Protein AF-A0A6P6PDK5-F1 (afdb_monomer_lite)

Organism: Carassius auratus (NCBI:txid7957)

pLDDT: mean 76.53, std 17.8, range [44.41, 97.0]

Sequence (81 aa):
MGQSLQTEMWKEGNRIHIQCKVKESGDVVLSGANIDLQTDVCVSAGSPQSLGLQSDLVFSEIARRIRDGGQELVKKVNAVS

Foldseek 3Di:
DDFDKDKDWDDDPQKIAIWIAGPVPRHTPDHRDMDGHDPPPPDPPPDPPPPDDPVVVVVVVVVVCCVVVVVVVVVVVVPDD

Structure (mmCIF, N/CA/C/O backbone):
data_AF-A0A6P6PDK5-F1
#
_entry.id   AF-A0A6P6PDK5-F1
#
loop_
_atom_site.group_PDB
_atom_site.id
_atom_site.type_symbol
_atom_site.label_atom_id
_atom_site.label_alt_id
_atom_site.label_comp_id
_atom_site.label_asym_id
_atom_site.label_entity_id
_atom_site.label_seq_id
_atom_site.pdbx_PDB_ins_code
_atom_site.Cartn_x
_atom_site.Cartn_y
_atom_site.Cartn_z
_atom_site.occupancy
_atom_site.B_iso_or_equiv
_atom_site.auth_seq_id
_atom_site.auth_comp_id
_atom_site.auth_asym_id
_atom_site.auth_atom_id
_atom_site.pdbx_PDB_model_num
ATOM 1 N N . MET A 1 1 ? -7.914 16.618 22.451 1.00 63.84 1 MET A N 1
ATOM 2 C CA . MET A 1 1 ? -8.047 15.161 22.260 1.00 63.84 1 MET A CA 1
ATOM 3 C C . MET A 1 1 ? -7.549 14.845 20.869 1.00 63.84 1 MET A C 1
ATOM 5 O O . MET A 1 1 ? -8.017 15.478 19.933 1.00 63.84 1 MET A O 1
ATOM 9 N N . GLY A 1 2 ? -6.546 13.981 20.755 1.00 86.81 2 GLY A N 1
ATOM 10 C CA . GLY A 1 2 ? -6.030 13.495 19.476 1.00 86.81 2 GLY A CA 1
ATOM 11 C C . GLY A 1 2 ? -6.297 11.999 19.381 1.00 86.81 2 GLY A C 1
ATOM 12 O O . GLY A 1 2 ? -6.360 11.336 20.412 1.00 86.81 2 GLY A O 1
ATOM 13 N N . GLN A 1 3 ? -6.484 11.497 18.168 1.00 89.62 3 GLN A N 1
ATOM 14 C CA . GLN A 1 3 ? -6.559 10.066 17.894 1.00 89.62 3 GLN A CA 1
ATOM 15 C C . GLN A 1 3 ? -5.375 9.688 17.016 1.00 89.62 3 GLN A C 1
ATOM 17 O O . GLN A 1 3 ? -4.977 10.459 16.139 1.00 89.62 3 GLN A O 1
ATOM 22 N N . SER A 1 4 ? -4.810 8.512 17.255 1.00 94.81 4 SER A N 1
ATOM 23 C CA . SER A 1 4 ? -3.719 7.991 16.443 1.00 94.81 4 SER A CA 1
ATOM 24 C C . SER A 1 4 ? -4.292 7.173 15.292 1.00 94.81 4 SER A C 1
ATOM 26 O O . SER A 1 4 ? -5.069 6.245 15.504 1.00 94.81 4 SER A O 1
ATOM 28 N N . LEU A 1 5 ? -3.895 7.486 14.061 1.00 94.69 5 LEU A N 1
ATOM 29 C CA . LEU A 1 5 ? -4.274 6.686 12.900 1.00 94.69 5 LEU A CA 1
ATOM 30 C C . LEU A 1 5 ? -3.217 5.618 12.630 1.00 94.69 5 LEU A C 1
ATOM 32 O O . LEU A 1 5 ? -2.023 5.905 12.554 1.00 94.69 5 LEU A O 1
ATOM 36 N N . GLN A 1 6 ? -3.675 4.384 12.470 1.00 95.25 6 GLN A N 1
ATOM 37 C CA . GLN A 1 6 ? -2.893 3.280 11.943 1.00 95.25 6 GLN A CA 1
ATOM 38 C C . GLN A 1 6 ? -3.309 3.044 10.493 1.00 95.25 6 GLN A C 1
ATOM 40 O O . GLN A 1 6 ? -4.476 2.770 10.219 1.00 95.25 6 GLN A O 1
ATOM 45 N N . THR A 1 7 ? -2.349 3.137 9.577 1.00 96.38 7 THR A N 1
ATOM 46 C CA . THR A 1 7 ? -2.571 2.909 8.147 1.00 96.38 7 THR A CA 1
ATOM 47 C C . THR A 1 7 ? -1.998 1.559 7.747 1.00 96.38 7 THR A C 1
ATOM 49 O O . THR A 1 7 ? -0.798 1.320 7.873 1.00 96.38 7 THR A O 1
ATOM 52 N N . GLU A 1 8 ? -2.853 0.682 7.244 1.00 95.56 8 GLU A N 1
ATOM 53 C CA . GLU A 1 8 ? -2.486 -0.595 6.645 1.00 95.56 8 GLU A CA 1
ATOM 54 C C . GLU A 1 8 ? -2.451 -0.431 5.127 1.00 95.56 8 GLU A C 1
ATOM 56 O O . GLU A 1 8 ? -3.405 0.067 4.528 1.00 95.56 8 GLU A O 1
ATOM 61 N N . MET A 1 9 ? -1.340 -0.832 4.508 1.00 95.62 9 MET A N 1
ATOM 62 C CA . MET A 1 9 ? -1.127 -0.711 3.067 1.00 95.62 9 MET A CA 1
ATOM 63 C C . MET A 1 9 ? -0.679 -2.047 2.483 1.00 95.62 9 MET A C 1
ATOM 65 O O . MET A 1 9 ? 0.236 -2.685 3.001 1.00 95.62 9 MET A O 1
ATOM 69 N N . TRP A 1 10 ? -1.312 -2.444 1.387 1.00 95.25 10 TRP A N 1
ATOM 70 C CA . TRP A 1 10 ? -1.022 -3.650 0.612 1.00 95.25 10 TRP A CA 1
ATOM 71 C C . TRP A 1 10 ? -0.768 -3.209 -0.834 1.00 95.25 10 TRP A C 1
ATOM 73 O O . TRP A 1 10 ? -1.414 -2.283 -1.324 1.00 95.25 10 TRP A O 1
ATOM 83 N N . LYS A 1 11 ? 0.206 -3.815 -1.518 1.00 93.94 11 LYS A N 1
ATOM 84 C CA . LYS A 1 11 ? 0.526 -3.495 -2.917 1.00 93.94 11 LYS A CA 1
ATOM 85 C C . LYS A 1 11 ? 0.193 -4.692 -3.794 1.00 93.94 11 LYS A C 1
ATOM 87 O O . LYS A 1 11 ? 0.844 -5.722 -3.685 1.00 93.94 11 LYS A O 1
ATOM 92 N N . GLU A 1 12 ? -0.752 -4.501 -4.704 1.00 93.12 12 GLU A N 1
ATOM 93 C CA . GLU A 1 12 ? -1.193 -5.479 -5.696 1.00 93.12 12 GLU A CA 1
ATOM 94 C C . GLU A 1 12 ? -0.841 -4.947 -7.091 1.00 93.12 12 GLU A C 1
ATOM 96 O O . GLU A 1 12 ? -1.502 -4.064 -7.640 1.00 93.12 12 GLU A O 1
ATOM 101 N N . GLY A 1 13 ? 0.267 -5.430 -7.660 1.00 90.19 13 GLY A N 1
ATOM 102 C CA . GLY A 1 13 ? 0.765 -4.954 -8.953 1.00 90.19 13 GLY A CA 1
ATOM 103 C C . GLY A 1 13 ? 1.090 -3.456 -8.937 1.00 90.19 13 GLY A C 1
ATOM 104 O O . GLY A 1 13 ? 2.013 -3.023 -8.236 1.00 90.19 13 GLY A O 1
ATOM 105 N N . ASN A 1 14 ? 0.338 -2.689 -9.727 1.00 92.81 14 ASN A N 1
ATOM 106 C CA . ASN A 1 14 ? 0.450 -1.239 -9.870 1.00 92.81 14 ASN A CA 1
ATOM 107 C C . ASN A 1 14 ? -0.552 -0.477 -8.981 1.00 92.81 14 ASN A C 1
ATOM 109 O O . ASN A 1 14 ? -0.728 0.722 -9.130 1.00 92.81 14 ASN A O 1
ATOM 113 N N . ARG A 1 15 ? -1.221 -1.157 -8.046 1.00 94.06 15 ARG A N 1
ATOM 114 C CA . ARG A 1 15 ? -2.234 -0.565 -7.173 1.00 94.06 15 ARG A CA 1
ATOM 115 C C . ARG A 1 15 ? -1.852 -0.745 -5.710 1.00 94.06 15 ARG A C 1
ATOM 117 O O . ARG A 1 15 ? -1.573 -1.852 -5.257 1.00 94.06 15 ARG A O 1
ATOM 124 N N . ILE A 1 16 ? -1.823 0.357 -4.971 1.00 96.38 16 ILE A N 1
ATOM 125 C CA . ILE A 1 16 ? -1.683 0.381 -3.515 1.00 96.38 16 ILE A CA 1
ATOM 126 C C . ILE A 1 16 ? -3.068 0.543 -2.915 1.00 96.38 16 ILE A C 1
ATOM 128 O O . ILE A 1 16 ? -3.971 1.160 -3.467 1.00 96.38 16 ILE A O 1
ATOM 132 N N . HIS A 1 17 ? -3.253 -0.081 -1.782 1.00 96.25 17 HIS A N 1
ATOM 133 C CA . HIS A 1 17 ? -4.525 -0.600 -1.373 1.00 96.25 17 HIS A CA 1
ATOM 134 C C . HIS A 1 17 ? -4.500 -0.326 0.132 1.00 96.25 17 HIS A C 1
ATOM 136 O O . HIS A 1 17 ? -3.592 -0.788 0.824 1.00 96.25 17 HIS A O 1
ATOM 142 N N . ILE A 1 18 ? -5.335 0.614 0.585 1.00 96.88 18 ILE A N 1
ATOM 143 C CA . ILE A 1 18 ? -5.131 1.304 1.866 1.00 96.88 18 ILE A CA 1
ATOM 144 C C . ILE A 1 18 ? -6.363 1.189 2.764 1.00 96.88 18 ILE A C 1
ATOM 146 O O . ILE A 1 18 ? -7.506 1.309 2.317 1.00 96.88 18 ILE A O 1
ATOM 150 N N . GLN A 1 19 ? -6.118 0.988 4.053 1.00 97.00 19 GLN A N 1
ATOM 151 C CA . GLN A 1 19 ? -7.124 1.014 5.109 1.00 97.00 19 GLN A CA 1
ATOM 152 C C . GLN A 1 19 ? -6.575 1.801 6.296 1.00 97.00 19 GLN A C 1
ATOM 154 O O . GLN A 1 19 ? -5.420 1.628 6.673 1.00 97.00 19 GLN A O 1
ATOM 159 N N . CYS A 1 20 ? -7.403 2.653 6.896 1.00 95.81 20 CYS A N 1
ATOM 160 C CA . CYS A 1 20 ? -7.035 3.380 8.107 1.00 95.81 20 CYS A CA 1
ATOM 161 C C . CYS A 1 20 ? -7.923 2.944 9.264 1.00 95.81 20 CYS A C 1
ATOM 163 O O . CYS A 1 20 ? -9.143 2.828 9.110 1.00 95.81 20 CYS A O 1
ATOM 165 N N . LYS A 1 21 ? -7.306 2.770 10.430 1.00 95.88 21 LYS A N 1
ATOM 166 C CA . LYS A 1 21 ? -7.967 2.468 11.696 1.00 95.88 21 LYS A CA 1
ATOM 167 C C . LYS A 1 21 ? -7.569 3.471 12.770 1.00 95.88 21 LYS A C 1
ATOM 169 O O . LYS A 1 21 ? -6.455 3.993 12.746 1.00 95.88 21 LYS A O 1
ATOM 174 N N . VAL A 1 22 ? -8.448 3.712 13.737 1.00 95.62 22 VAL A N 1
ATOM 175 C CA . VAL A 1 22 ? -8.056 4.355 14.998 1.00 95.62 22 VAL A CA 1
ATOM 176 C C . VAL A 1 22 ? -7.242 3.341 15.788 1.00 95.62 22 VAL A C 1
ATOM 178 O O . VAL A 1 22 ? -7.746 2.268 16.102 1.00 95.62 22 VAL A O 1
ATOM 181 N N . LYS A 1 23 ? -5.996 3.659 16.127 1.00 92.81 23 LYS A N 1
ATOM 182 C CA . LYS A 1 23 ? -5.095 2.738 16.833 1.00 92.81 23 LYS A CA 1
ATOM 183 C C . LYS A 1 23 ? -5.648 2.327 18.201 1.00 92.81 23 LYS A C 1
ATOM 185 O O . LYS A 1 23 ? -5.440 1.206 18.642 1.00 92.81 23 LYS A O 1
ATOM 190 N N . GLU A 1 24 ? -6.343 3.241 18.864 1.00 92.50 24 GLU A N 1
ATOM 191 C CA . GLU A 1 24 ? -6.880 3.076 20.210 1.00 92.50 24 GLU A CA 1
ATOM 192 C C . GLU A 1 24 ? -8.155 2.215 20.240 1.00 92.50 24 GLU A C 1
ATOM 194 O O . GLU A 1 24 ? -8.319 1.420 21.159 1.00 92.50 24 GLU A O 1
ATOM 199 N N . SER A 1 25 ? -9.046 2.362 19.249 1.00 91.19 25 SER A N 1
ATOM 200 C CA . SER A 1 25 ? -10.345 1.655 19.191 1.00 91.19 25 SER A CA 1
ATOM 201 C C . SER A 1 25 ? -10.319 0.429 18.269 1.00 91.19 25 SER A C 1
ATOM 203 O O . SER A 1 25 ? -11.136 -0.475 18.391 1.00 91.19 25 SER A O 1
ATOM 205 N N . GLY A 1 26 ? -9.397 0.399 17.304 1.00 89.75 26 GLY A N 1
ATOM 206 C CA . GLY A 1 26 ? -9.402 -0.555 16.193 1.00 89.75 26 GLY A CA 1
ATOM 207 C C . GLY A 1 26 ? -10.440 -0.245 15.107 1.00 89.75 26 GLY A C 1
ATOM 208 O O . GLY A 1 26 ? -10.475 -0.938 14.090 1.00 89.75 26 GLY A O 1
ATOM 209 N N . ASP A 1 27 ? -11.255 0.799 15.292 1.00 94.50 27 ASP A N 1
ATOM 210 C CA . ASP A 1 27 ? -12.303 1.207 14.357 1.00 94.50 27 ASP A CA 1
ATOM 211 C C . ASP A 1 27 ? -11.742 1.577 12.993 1.00 94.50 27 ASP A C 1
ATOM 213 O O . ASP A 1 27 ? -10.852 2.424 12.883 1.00 94.50 27 ASP A O 1
ATOM 217 N N . VAL A 1 28 ? -12.308 0.976 11.948 1.00 93.38 28 VAL A N 1
ATOM 218 C CA . VAL A 1 28 ? -11.970 1.291 10.561 1.00 93.38 28 VAL A CA 1
ATOM 219 C C . VAL A 1 28 ? -12.610 2.623 10.189 1.00 9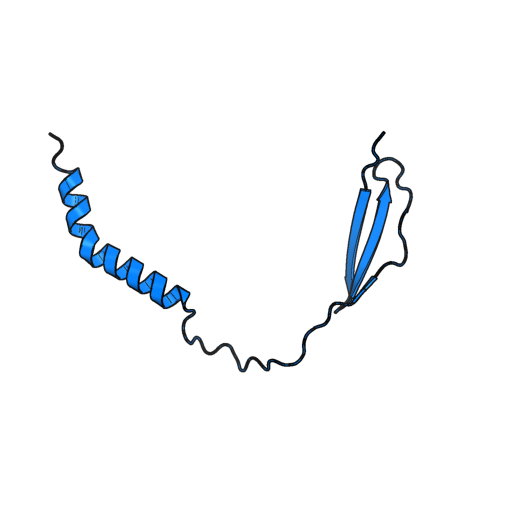3.38 28 VAL A C 1
ATOM 221 O O . VAL A 1 28 ? -13.825 2.724 10.056 1.00 93.38 28 VAL A O 1
ATOM 224 N N . VAL A 1 29 ? -11.777 3.637 9.970 1.00 95.31 29 VAL A N 1
ATOM 225 C CA . VAL A 1 29 ? -12.216 4.986 9.574 1.00 95.31 29 VAL A CA 1
ATOM 226 C C . VAL A 1 29 ? -12.123 5.215 8.071 1.00 95.31 29 VAL A C 1
ATOM 228 O O . VAL A 1 29 ? -12.793 6.092 7.534 1.00 95.31 29 VAL A O 1
ATOM 231 N N . LEU A 1 30 ? -11.307 4.418 7.378 1.00 91.69 30 LEU A N 1
ATOM 232 C CA . LEU A 1 30 ? -11.208 4.432 5.924 1.00 91.69 30 LEU A CA 1
ATOM 233 C C . LEU A 1 30 ? -11.089 3.000 5.413 1.00 91.69 30 LEU A C 1
ATOM 235 O O . LEU A 1 30 ? -10.138 2.296 5.750 1.00 91.69 30 LEU A O 1
ATOM 239 N N . SER A 1 31 ? -12.042 2.585 4.582 1.00 91.50 31 SER A N 1
ATOM 240 C CA . SER A 1 31 ? -12.056 1.283 3.912 1.00 91.50 31 SER A CA 1
ATOM 241 C C . SER A 1 31 ? -12.244 1.456 2.404 1.00 91.50 31 SER A C 1
ATOM 243 O O . SER A 1 31 ? -12.730 2.487 1.946 1.00 91.50 31 SER A O 1
ATOM 245 N N . GLY A 1 32 ? -11.818 0.461 1.619 1.00 88.94 32 GLY A N 1
ATOM 246 C CA . GLY A 1 32 ? -12.001 0.445 0.161 1.00 88.94 32 GLY A CA 1
ATOM 247 C C . GLY A 1 32 ? -11.132 1.433 -0.627 1.00 88.94 32 GLY A C 1
ATOM 248 O O . GLY A 1 32 ? -11.228 1.488 -1.855 1.00 88.94 32 GLY A O 1
ATOM 249 N N . ALA A 1 33 ? -10.262 2.189 0.041 1.00 93.69 33 ALA A N 1
ATOM 250 C CA . ALA A 1 33 ? -9.405 3.164 -0.606 1.00 93.69 33 ALA A CA 1
ATOM 251 C C . ALA A 1 33 ? -8.255 2.489 -1.369 1.00 93.69 33 ALA A C 1
ATOM 253 O O . ALA A 1 33 ? -7.728 1.434 -1.000 1.00 93.69 33 ALA A O 1
ATOM 254 N N . ASN A 1 34 ? -7.901 3.089 -2.497 1.00 93.62 34 ASN A N 1
ATOM 255 C CA . ASN A 1 34 ? -6.905 2.572 -3.417 1.00 93.62 34 ASN A CA 1
ATOM 256 C C . ASN A 1 34 ? -6.214 3.724 -4.149 1.00 93.62 34 ASN A C 1
ATOM 258 O O . ASN A 1 34 ? -6.786 4.793 -4.333 1.00 93.62 34 ASN A O 1
ATOM 262 N N . ILE A 1 35 ? -4.966 3.487 -4.525 1.00 93.75 35 ILE A N 1
ATOM 263 C CA . ILE A 1 35 ? -4.083 4.404 -5.227 1.00 93.75 35 ILE A CA 1
ATOM 264 C C . ILE A 1 35 ? -3.520 3.612 -6.399 1.00 93.75 35 ILE A C 1
ATOM 266 O O . ILE A 1 35 ? -2.777 2.653 -6.194 1.00 93.75 35 ILE A O 1
ATOM 270 N N . ASP A 1 36 ? -3.884 3.990 -7.616 1.00 93.06 36 ASP A N 1
ATOM 271 C CA . ASP A 1 36 ? -3.257 3.442 -8.815 1.00 93.06 36 ASP A CA 1
ATOM 272 C C . ASP A 1 36 ? -1.946 4.203 -9.049 1.00 93.06 36 ASP A C 1
ATOM 274 O O . ASP A 1 36 ? -1.926 5.431 -9.148 1.00 93.06 36 ASP A O 1
ATOM 278 N N . LEU A 1 37 ? -0.832 3.484 -9.054 1.00 91.12 37 LEU A N 1
ATOM 279 C CA . LEU A 1 37 ? 0.455 4.009 -9.485 1.00 91.12 37 LEU A CA 1
ATOM 280 C C . LEU A 1 37 ? 0.400 4.081 -11.013 1.00 91.12 37 LEU A C 1
ATOM 282 O O . LEU A 1 37 ? -0.164 3.204 -11.642 1.00 91.12 37 LEU A O 1
ATOM 286 N N . GLN A 1 38 ? 0.981 5.086 -11.655 1.00 88.62 38 GLN A N 1
ATOM 287 C CA . GLN A 1 38 ? 1.211 5.014 -13.098 1.00 88.62 38 GLN A CA 1
ATOM 288 C C . GLN A 1 38 ? 2.655 4.579 -13.314 1.00 88.62 38 GLN A C 1
ATOM 290 O O . GLN A 1 38 ? 3.586 5.307 -12.977 1.00 88.62 38 GLN A O 1
ATOM 295 N N . THR A 1 39 ? 2.860 3.379 -13.859 1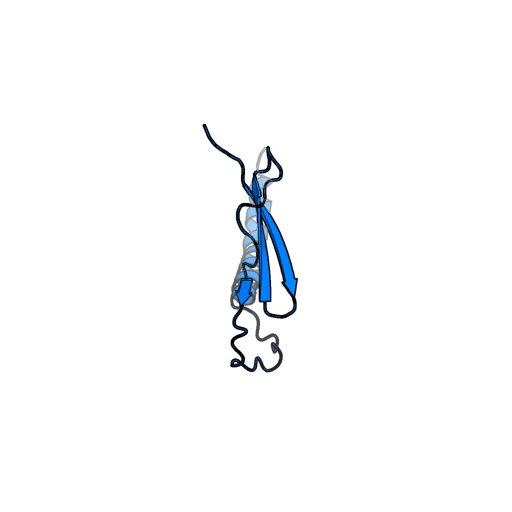.00 71.88 39 THR A N 1
ATOM 296 C CA . THR A 1 39 ? 4.131 3.055 -14.505 1.00 71.88 39 THR A CA 1
ATOM 297 C C . THR A 1 39 ? 4.142 3.787 -15.831 1.00 71.88 39 THR A C 1
ATOM 299 O O . THR A 1 39 ? 3.455 3.374 -16.765 1.00 71.88 39 THR A O 1
ATOM 302 N N . ASP A 1 40 ? 4.879 4.889 -15.899 1.00 63.22 40 ASP A N 1
ATOM 303 C CA . ASP A 1 40 ? 5.150 5.574 -17.155 1.00 63.22 40 ASP A CA 1
ATOM 304 C C . ASP A 1 40 ? 5.889 4.593 -18.078 1.00 63.22 40 ASP A C 1
ATOM 306 O O . ASP A 1 40 ? 7.088 4.345 -17.938 1.00 63.22 40 ASP A O 1
ATOM 310 N N . VAL A 1 41 ? 5.148 3.925 -18.965 1.00 63.28 41 VAL A N 1
ATOM 311 C CA . VAL A 1 41 ? 5.713 2.987 -19.937 1.00 63.28 41 VAL A CA 1
ATOM 312 C C . VAL A 1 41 ? 6.200 3.761 -21.160 1.00 63.28 41 VAL A C 1
ATOM 314 O O . VAL A 1 41 ? 5.826 3.464 -22.282 1.00 63.28 41 VAL A O 1
ATOM 317 N N . CYS A 1 42 ? 7.039 4.780 -20.972 1.00 49.59 42 CYS A N 1
ATOM 318 C CA . CYS A 1 42 ? 7.906 5.252 -22.048 1.00 49.59 42 CYS A CA 1
ATOM 319 C C . CYS A 1 42 ? 9.099 6.074 -21.544 1.00 49.59 42 CYS A C 1
ATOM 321 O O . CYS A 1 42 ? 9.287 7.230 -21.905 1.00 49.59 42 CYS A O 1
ATOM 323 N N . VAL A 1 43 ? 10.035 5.406 -20.881 1.00 50.53 43 VAL A N 1
ATOM 324 C CA . VAL A 1 43 ? 11.370 5.360 -21.479 1.00 50.53 43 VAL A CA 1
ATOM 325 C C . VAL A 1 43 ? 11.725 3.889 -21.523 1.00 50.53 43 VAL A C 1
ATOM 327 O O . VAL A 1 43 ? 11.941 3.269 -20.485 1.00 50.53 43 VAL A O 1
ATOM 330 N N . SER A 1 44 ? 11.767 3.310 -22.723 1.00 50.09 44 SER A N 1
ATOM 331 C CA . SER A 1 44 ? 12.638 2.169 -22.962 1.00 50.09 44 SER A CA 1
ATOM 332 C C . SER A 1 44 ? 14.034 2.608 -22.544 1.00 50.09 44 SER A C 1
ATOM 334 O O . SER A 1 44 ? 14.797 3.150 -23.341 1.00 50.09 44 SER A O 1
ATOM 336 N N . ALA A 1 45 ? 14.362 2.407 -21.271 1.00 48.53 45 ALA A N 1
ATOM 337 C CA . ALA A 1 45 ? 15.720 2.188 -20.865 1.00 48.53 45 ALA A CA 1
ATOM 338 C C . ALA A 1 45 ? 16.107 0.914 -21.614 1.00 48.53 45 ALA A C 1
ATOM 340 O O . ALA A 1 45 ? 15.948 -0.203 -21.123 1.00 48.53 45 ALA A O 1
ATOM 341 N N . GLY A 1 46 ? 16.612 1.095 -22.842 1.00 44.41 46 GLY A N 1
ATOM 342 C CA . GLY A 1 46 ? 17.687 0.236 -23.301 1.00 44.41 46 GLY A CA 1
ATOM 343 C C . GLY A 1 46 ? 18.584 0.045 -22.089 1.00 44.41 46 GLY A C 1
ATOM 344 O O . GLY A 1 46 ? 18.835 1.026 -21.383 1.00 44.41 46 GLY A O 1
ATOM 345 N N . SER A 1 47 ? 18.890 -1.221 -21.787 1.00 53.56 47 SER A N 1
ATOM 346 C CA . SER A 1 47 ? 19.804 -1.667 -20.729 1.00 53.56 47 SER A CA 1
ATOM 347 C C . SER A 1 47 ? 20.654 -0.509 -20.221 1.00 53.56 47 SER A C 1
ATOM 349 O O . SER A 1 47 ? 21.252 0.123 -21.097 1.00 53.56 47 SER A O 1
ATOM 351 N N . PRO A 1 48 ? 20.753 -0.212 -18.909 1.00 48.41 48 PRO A N 1
ATOM 352 C CA . PRO A 1 48 ? 21.699 0.790 -18.447 1.00 48.41 48 PRO A CA 1
ATOM 353 C C . PRO A 1 48 ? 23.087 0.315 -18.876 1.00 48.41 48 PRO A C 1
ATOM 355 O O . PRO A 1 48 ? 23.752 -0.457 -18.192 1.00 48.41 48 PRO A O 1
ATOM 358 N N . GLN A 1 49 ? 23.499 0.715 -20.078 1.00 55.47 49 GLN A N 1
ATOM 359 C CA . GLN A 1 49 ? 24.867 0.684 -20.496 1.00 55.47 49 GLN A CA 1
ATOM 360 C C . GLN A 1 49 ? 25.490 1.581 -19.455 1.00 55.47 49 GLN A C 1
ATOM 362 O O . GLN A 1 49 ? 25.062 2.723 -19.285 1.00 55.47 49 GLN A O 1
ATOM 367 N N . SER A 1 50 ? 26.378 0.981 -18.673 1.00 55.75 50 SER A N 1
ATOM 368 C CA . SER A 1 50 ? 27.205 1.621 -17.668 1.00 55.75 50 SER A CA 1
ATOM 369 C C . SER A 1 50 ? 28.050 2.704 -18.349 1.00 55.75 50 SER A C 1
ATOM 371 O O . SER A 1 50 ? 29.243 2.565 -18.578 1.00 55.75 50 SER A O 1
ATOM 373 N N . LEU A 1 51 ? 27.400 3.779 -18.773 1.00 58.31 51 LEU A N 1
ATOM 374 C CA . LEU A 1 51 ? 28.003 5.038 -19.129 1.00 58.31 51 LEU A CA 1
ATOM 375 C C . LEU A 1 51 ? 27.947 5.796 -17.820 1.00 58.31 51 LEU A C 1
ATOM 377 O O . LEU A 1 51 ? 26.892 6.303 -17.445 1.00 58.31 51 LEU A O 1
ATOM 381 N N . GLY A 1 52 ? 29.063 5.682 -17.092 1.00 60.38 52 GLY A N 1
ATOM 382 C CA . GLY A 1 52 ? 29.256 6.094 -15.707 1.00 60.38 52 GLY A CA 1
ATOM 383 C C . GLY A 1 52 ? 28.372 7.262 -15.303 1.00 60.38 52 GLY A C 1
ATOM 384 O O . GLY A 1 52 ? 28.307 8.290 -15.986 1.00 60.38 52 GLY A O 1
ATOM 385 N N . LEU A 1 53 ? 27.678 7.074 -14.183 1.00 59.56 53 LEU A N 1
ATOM 386 C CA . LEU A 1 53 ? 26.866 8.116 -13.579 1.00 59.56 53 LEU A CA 1
ATOM 387 C C . LEU A 1 53 ? 27.756 9.354 -13.421 1.00 59.56 53 LEU A C 1
ATOM 389 O O . LEU A 1 53 ? 28.953 9.235 -13.181 1.00 59.56 53 LEU A O 1
ATOM 393 N N . GLN A 1 54 ? 27.204 10.562 -13.528 1.00 64.25 54 GLN A N 1
ATOM 394 C CA . GLN A 1 54 ? 27.980 11.797 -13.306 1.00 64.25 54 GLN A CA 1
ATOM 395 C C . GLN A 1 54 ? 28.760 11.756 -11.974 1.00 64.25 54 GLN A C 1
ATOM 397 O O . GLN A 1 54 ? 29.850 12.313 -11.854 1.00 64.25 54 GLN A O 1
ATOM 402 N N . SER A 1 55 ? 28.236 11.011 -11.000 1.00 68.44 55 SER A N 1
ATOM 403 C CA . SER A 1 55 ? 28.881 10.662 -9.740 1.00 68.44 55 SER A CA 1
ATOM 404 C C . SER A 1 55 ? 30.222 9.934 -9.909 1.00 68.44 55 SER A C 1
ATOM 406 O O . SER A 1 55 ? 31.146 10.241 -9.170 1.00 68.44 55 SER A O 1
ATOM 408 N N . ASP A 1 56 ? 30.379 9.021 -10.874 1.00 75.56 56 ASP A N 1
ATOM 409 C CA . ASP A 1 56 ? 31.634 8.302 -11.149 1.00 75.56 56 ASP A CA 1
ATOM 410 C C . ASP A 1 56 ? 32.782 9.259 -11.507 1.00 75.56 56 ASP A C 1
ATOM 412 O O . ASP A 1 56 ? 33.908 9.080 -11.040 1.00 75.56 56 ASP A O 1
ATOM 416 N N . LEU A 1 57 ? 32.504 10.324 -12.271 1.00 76.50 57 LEU A N 1
ATOM 417 C CA . LEU A 1 57 ? 33.483 11.381 -12.564 1.00 76.50 57 LEU A CA 1
ATOM 418 C C . LEU A 1 57 ? 33.881 12.141 -11.293 1.00 76.50 57 LEU A C 1
ATOM 420 O O . LEU A 1 57 ? 35.067 12.387 -11.067 1.00 76.50 57 LEU A O 1
ATOM 424 N N . VAL A 1 58 ? 32.905 12.464 -10.438 1.00 79.88 58 VAL A N 1
ATOM 425 C CA . VAL A 1 58 ? 33.143 13.128 -9.147 1.00 79.88 58 VAL A CA 1
ATOM 426 C C . VAL A 1 58 ? 33.976 12.234 -8.223 1.00 79.88 58 VAL A C 1
ATOM 428 O O . VAL A 1 58 ? 34.974 12.690 -7.668 1.00 79.88 58 VAL A O 1
ATOM 431 N N . PHE A 1 59 ? 33.628 10.951 -8.096 1.00 80.94 59 PHE A N 1
ATOM 432 C CA . PHE A 1 59 ? 34.371 9.985 -7.286 1.00 80.94 59 PHE A CA 1
ATOM 433 C C . PHE A 1 59 ? 35.791 9.757 -7.818 1.00 80.94 59 PHE A C 1
ATOM 435 O O . PHE A 1 59 ? 36.732 9.683 -7.026 1.00 80.94 59 PHE A O 1
ATOM 442 N N . SER A 1 60 ? 35.976 9.713 -9.140 1.00 80.31 60 SER A N 1
ATOM 443 C CA . SER A 1 60 ? 37.295 9.582 -9.766 1.00 80.31 60 SER A CA 1
ATOM 444 C C . SER A 1 60 ? 38.182 10.807 -9.516 1.00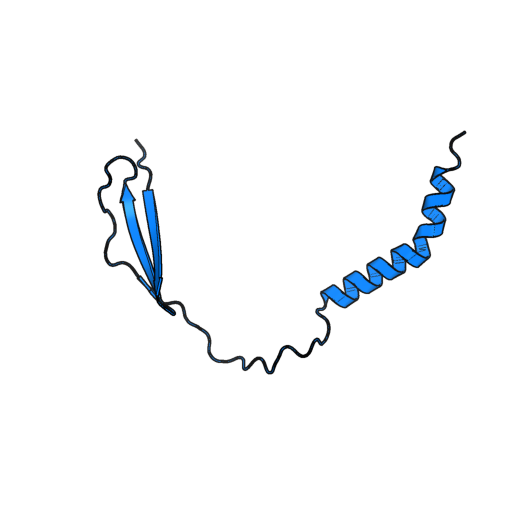 80.31 60 SER A C 1
ATOM 446 O O . SER A 1 60 ? 39.348 10.657 -9.143 1.00 80.31 60 SER A O 1
ATOM 448 N N . GLU A 1 61 ? 37.630 12.020 -9.625 1.00 81.81 61 GLU A N 1
ATOM 449 C CA . GLU A 1 61 ? 38.353 13.265 -9.336 1.00 81.81 61 GLU A CA 1
ATOM 450 C C . GLU A 1 61 ? 38.704 13.391 -7.843 1.00 81.81 61 GLU A C 1
ATOM 452 O O . GLU A 1 61 ? 39.829 13.769 -7.508 1.00 81.81 61 GLU A O 1
ATOM 457 N N . ILE A 1 62 ? 37.800 13.002 -6.933 1.00 82.12 62 ILE A N 1
ATOM 458 C CA . ILE A 1 62 ? 38.091 12.926 -5.489 1.00 82.12 62 ILE A CA 1
ATOM 459 C C . ILE A 1 62 ? 39.234 11.938 -5.233 1.00 82.12 62 ILE A C 1
ATOM 461 O O . ILE A 1 62 ? 40.210 12.277 -4.564 1.00 82.12 62 ILE A O 1
ATOM 465 N N . ALA A 1 63 ? 39.160 10.734 -5.803 1.00 78.62 63 ALA A N 1
ATOM 466 C CA . ALA A 1 63 ? 40.196 9.721 -5.639 1.00 78.62 63 ALA A CA 1
ATOM 467 C C . ALA A 1 63 ? 41.546 10.181 -6.219 1.00 78.62 63 ALA A C 1
ATOM 469 O O . ALA A 1 63 ? 42.596 9.899 -5.641 1.00 78.62 63 ALA A O 1
ATOM 470 N N . ARG A 1 64 ? 41.534 10.925 -7.334 1.00 81.81 64 ARG A N 1
ATOM 471 C CA . ARG A 1 64 ? 42.729 11.540 -7.92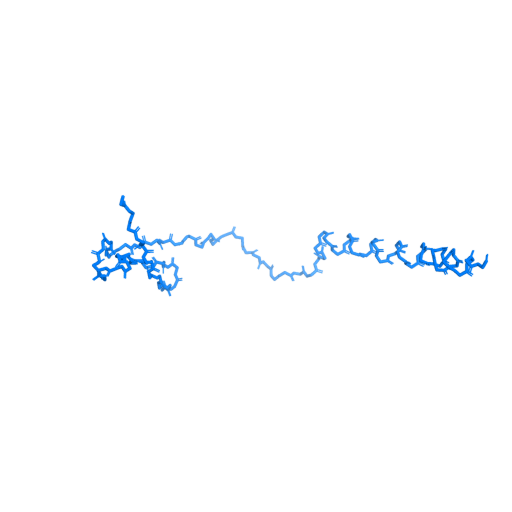4 1.00 81.81 64 ARG A CA 1
ATOM 472 C C . ARG A 1 64 ? 43.344 12.566 -6.979 1.00 81.81 64 ARG A C 1
ATOM 474 O O . ARG A 1 64 ? 44.533 12.465 -6.702 1.00 81.81 64 ARG A O 1
ATOM 481 N N . ARG A 1 65 ? 42.548 13.489 -6.427 1.00 75.12 65 ARG A N 1
ATOM 482 C CA . ARG A 1 65 ? 43.017 14.494 -5.455 1.00 75.12 65 ARG A CA 1
ATOM 483 C C . ARG A 1 65 ? 43.564 13.873 -4.173 1.00 75.12 65 ARG A C 1
ATOM 485 O O . ARG A 1 65 ? 44.538 14.384 -3.637 1.00 75.12 65 ARG A O 1
ATOM 492 N N . ILE A 1 66 ? 42.985 12.769 -3.700 1.00 75.75 66 ILE A N 1
ATOM 493 C CA . ILE A 1 66 ? 43.510 12.032 -2.540 1.00 75.75 66 ILE A CA 1
ATOM 494 C C . ILE A 1 66 ? 44.868 11.398 -2.861 1.00 75.75 66 ILE A C 1
ATOM 496 O O . ILE A 1 66 ? 45.766 11.442 -2.029 1.00 75.75 66 ILE A O 1
ATOM 500 N N . ARG A 1 67 ? 45.055 10.829 -4.058 1.00 74.62 67 ARG A N 1
ATOM 501 C CA . ARG A 1 67 ? 46.355 10.264 -4.462 1.00 74.62 67 ARG A CA 1
ATOM 502 C C . ARG A 1 67 ? 47.424 11.341 -4.659 1.00 74.62 67 ARG A C 1
ATOM 504 O O . ARG A 1 67 ? 48.558 11.136 -4.245 1.00 74.62 67 ARG A O 1
ATOM 511 N N . ASP A 1 68 ? 47.047 12.462 -5.266 1.00 70.44 68 ASP A N 1
ATOM 512 C CA . ASP A 1 68 ? 47.953 13.555 -5.633 1.00 70.44 68 ASP A CA 1
ATOM 513 C C . ASP A 1 68 ? 48.309 14.442 -4.421 1.00 70.44 68 ASP A C 1
ATOM 515 O O . ASP A 1 68 ? 49.476 14.722 -4.170 1.00 70.44 68 ASP A O 1
ATOM 519 N N . GLY A 1 69 ? 47.318 14.807 -3.597 1.00 61.53 69 GLY A N 1
ATOM 520 C CA . GLY A 1 69 ? 47.491 15.649 -2.404 1.00 61.53 69 GLY A CA 1
ATOM 521 C C . GLY A 1 69 ? 47.675 14.888 -1.084 1.00 61.53 69 GLY A C 1
ATOM 522 O O . GLY A 1 69 ? 48.005 15.486 -0.059 1.00 61.53 69 GLY A O 1
ATOM 523 N N . GLY A 1 70 ? 47.473 13.566 -1.067 1.00 56.28 70 GLY A N 1
ATOM 524 C CA . GLY A 1 70 ? 47.517 12.759 0.156 1.00 56.28 70 GLY A CA 1
ATOM 525 C C . GLY A 1 70 ? 48.909 12.621 0.763 1.00 56.28 70 GLY A C 1
ATOM 526 O O . GLY A 1 70 ? 49.020 12.545 1.983 1.00 56.28 70 GLY A O 1
ATOM 527 N N . GLN A 1 71 ? 49.976 12.648 -0.048 1.00 55.88 71 GLN A N 1
ATOM 528 C CA . GLN A 1 71 ? 51.352 12.560 0.463 1.00 55.88 71 GLN A CA 1
ATOM 529 C C . GLN A 1 71 ? 51.818 13.824 1.203 1.00 55.88 71 GLN A C 1
ATOM 531 O O . GLN A 1 71 ? 52.713 13.7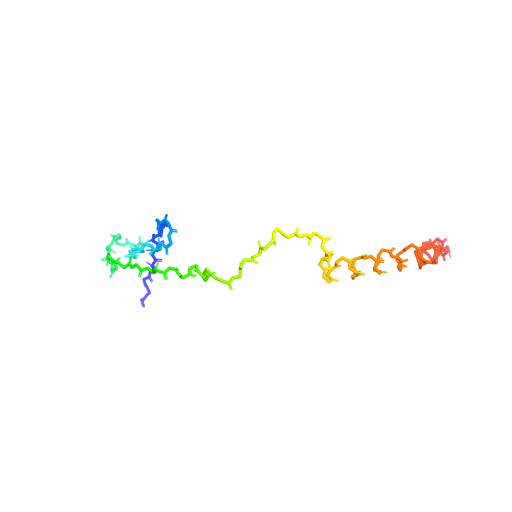33 2.047 1.00 55.88 71 GLN A O 1
ATOM 536 N N . GLU A 1 72 ? 51.213 14.984 0.937 1.00 54.00 72 GLU A N 1
ATOM 537 C CA . GLU A 1 72 ? 51.597 16.249 1.574 1.00 54.00 72 GLU A CA 1
ATOM 538 C C . GLU A 1 72 ? 50.944 16.421 2.961 1.00 54.00 72 GLU A C 1
ATOM 540 O O . GLU A 1 72 ? 51.552 16.970 3.883 1.00 54.00 72 GLU A O 1
ATOM 545 N N . LEU A 1 73 ? 49.749 15.852 3.166 1.00 54.78 73 LEU A N 1
ATOM 546 C CA . LEU A 1 73 ? 49.019 15.942 4.437 1.00 54.78 73 LEU A CA 1
ATOM 5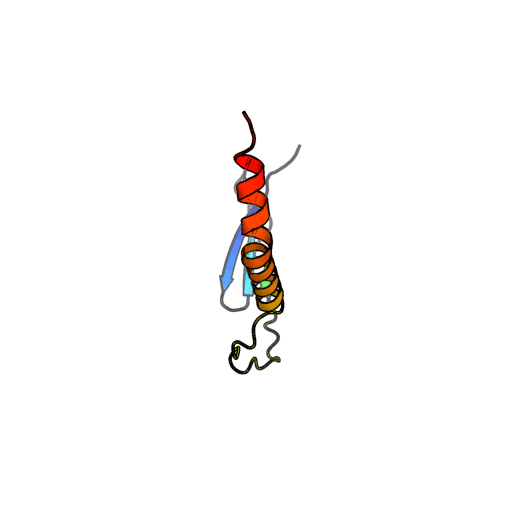47 C C . LEU A 1 73 ? 49.521 14.956 5.510 1.00 54.78 73 LEU A C 1
ATOM 549 O O . LEU A 1 73 ? 49.521 15.304 6.691 1.00 54.78 73 LEU A O 1
ATOM 553 N N . VAL A 1 74 ? 50.021 13.766 5.141 1.00 52.62 74 VAL A N 1
ATOM 554 C CA . VAL A 1 74 ? 50.565 12.791 6.121 1.00 52.62 74 VAL A CA 1
ATOM 555 C C . VAL A 1 74 ? 51.973 13.126 6.622 1.00 52.62 74 VAL A C 1
ATOM 557 O O . VAL A 1 74 ? 52.350 12.701 7.715 1.00 52.62 74 VAL A O 1
ATOM 560 N N . LYS A 1 75 ? 52.752 13.923 5.876 1.00 53.31 75 LYS A N 1
ATOM 561 C CA . LYS A 1 75 ? 54.057 14.417 6.352 1.00 53.31 75 LYS A CA 1
ATOM 562 C C . LYS A 1 75 ? 53.919 15.585 7.328 1.00 53.31 75 LYS A C 1
ATOM 564 O O . LYS A 1 75 ? 54.730 15.696 8.241 1.00 53.31 75 LYS A O 1
ATOM 569 N N . LYS A 1 76 ? 52.874 16.411 7.195 1.00 53.22 76 LYS A N 1
ATOM 570 C CA . LYS A 1 76 ? 52.642 17.563 8.083 1.00 53.22 76 LYS A CA 1
ATOM 571 C C . LYS A 1 76 ? 52.159 17.166 9.487 1.00 53.22 76 LYS A C 1
ATOM 573 O O . LYS A 1 76 ? 52.376 17.918 10.428 1.00 53.22 76 LYS A O 1
ATOM 578 N N . VAL A 1 77 ? 51.567 15.977 9.646 1.00 54.03 77 VAL A N 1
ATOM 579 C CA . VAL A 1 77 ? 51.121 15.446 10.954 1.00 54.03 77 VAL A CA 1
ATOM 580 C C . VAL A 1 77 ? 52.260 14.808 11.768 1.00 54.03 77 VAL A C 1
ATOM 582 O O . VAL A 1 77 ? 52.169 14.765 12.988 1.00 54.03 77 VAL A O 1
ATOM 585 N N . ASN A 1 78 ? 53.366 14.383 11.142 1.00 52.34 78 ASN A N 1
ATOM 586 C CA . ASN A 1 78 ? 54.529 13.823 11.858 1.00 52.34 78 ASN A CA 1
ATOM 587 C C . ASN A 1 78 ? 55.559 14.875 12.323 1.00 52.34 78 ASN A C 1
ATOM 589 O O . ASN A 1 78 ? 56.600 14.511 12.857 1.00 52.34 78 ASN A O 1
ATOM 593 N N . ALA A 1 79 ? 55.282 16.169 12.144 1.00 52.50 79 ALA A N 1
ATOM 594 C CA . ALA A 1 79 ? 56.124 17.268 12.628 1.00 52.50 79 ALA A CA 1
ATOM 595 C C . ALA A 1 79 ? 55.543 17.941 13.889 1.00 52.50 79 ALA A C 1
ATOM 597 O O . ALA A 1 79 ? 55.673 19.150 14.062 1.00 52.50 79 ALA A O 1
ATOM 598 N N . VAL A 1 80 ? 54.876 17.171 14.755 1.00 52.06 80 VAL A N 1
ATOM 599 C CA . VAL A 1 80 ? 54.685 17.544 16.162 1.00 52.06 80 VAL A CA 1
ATOM 600 C C . VAL A 1 80 ? 55.744 16.802 16.966 1.00 52.06 80 VAL A C 1
ATOM 602 O O . VAL A 1 80 ? 55.622 15.612 17.245 1.00 52.06 80 VAL A O 1
ATOM 605 N N . SER A 1 81 ? 56.799 17.537 17.294 1.00 45.75 81 SER A N 1
ATOM 606 C CA . SER A 1 81 ? 57.625 17.338 18.478 1.00 45.75 81 SER A CA 1
ATOM 607 C C . SER A 1 81 ? 57.927 18.698 19.081 1.00 45.75 81 SER A C 1
ATOM 609 O O . SER A 1 81 ? 57.881 19.699 18.329 1.00 45.75 81 SER A O 1
#

Secondary structure (DSSP, 8-state):
---PEEEEEEEETTEEEEEEEETTT--EEEEEEEEE-----------------HHHHHHHHHHHHHHHHHHHHHHHHT---

Radius of gyration: 27.15 Å; chains: 1; bounding box: 70×23×46 Å